Protein AF-A0A537XF09-F1 (afdb_monomer)

Secondary structure (DSSP, 8-state):
------HHHHHHHHHHHHHHHHHHHHHHHHHHHHHHHHHHTTTS-HHHHHHHHHHHHHHHHHHHHHHHHHHHHHHHTT--

Solvent-accessible surface area (backbone atoms only — not comparable to full-atom values): 4544 Å² total; per-residue (Å²): 134,82,81,76,65,52,76,72,54,51,54,52,50,54,51,51,55,50,53,55,55,63,44,49,57,34,50,51,48,34,52,51,44,52,50,48,46,70,76,42,45,89,77,46,51,73,68,56,51,49,53,43,51,50,54,33,51,52,26,53,48,51,49,51,52,55,54,50,50,56,52,51,52,57,57,62,70,74,77,118

Sequence (80 aa):
MTVSAGPGEQEASERLVTLVHDLRTPLAIVLGFAELLEKRGEELTPTQRQEYIERLAAAAAEIRDLLDAERAGRVSGRAG

Mean predicted aligned error: 6.62 Å

Radius of gyration: 18.5 Å; Cα contacts (8 Å, |Δi|>4): 32; chains: 1; bounding box: 51×26×47 Å

Nearest PDB structures (foldseek):
  5me8-assembly1_B  TM=8.286E-01  e=3.094E-01  Homo sapiens
  5mto-assembly1_A  TM=7.408E-01  e=3.292E-01  Homo sapiens
  4afl-assembly1_C  TM=8.690E-01  e=7.845E-01  Homo sapiens
  8cok-assembly1_A  TM=7.666E-01  e=6.930E-01  Homo sapiens

Foldseek 3Di:
DPPPDPPVVVVVVVLVVVLVVQLVVLVVLLVVLVVCCVVCVVVDDPVRNVVSVVSNVVSVVSNVVSVVVSVVVVVVVVPD

pLDDT: mean 87.75, std 15.74, range [37.94, 98.44]

Structure (mmCIF, N/CA/C/O backbone):
data_AF-A0A537XF09-F1
#
_entry.id   AF-A0A537XF09-F1
#
loop_
_atom_site.group_PDB
_atom_site.id
_atom_site.type_symbol
_atom_site.label_atom_id
_atom_site.label_alt_id
_atom_site.label_comp_id
_atom_site.label_asym_id
_atom_site.label_entity_id
_atom_site.label_seq_id
_atom_site.pdbx_PDB_ins_code
_atom_site.Car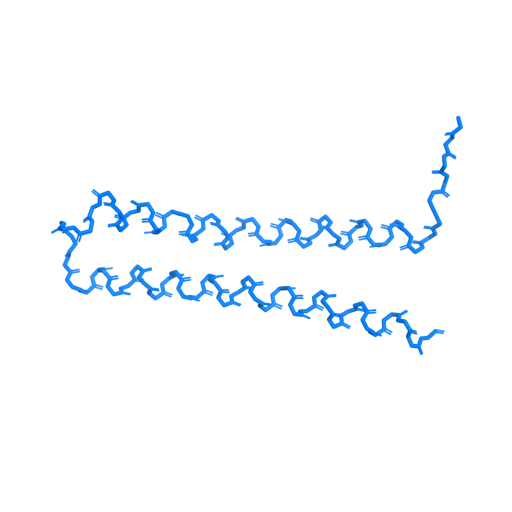tn_x
_atom_site.Cartn_y
_atom_site.Cartn_z
_atom_site.occupancy
_atom_site.B_iso_or_equiv
_atom_site.auth_seq_id
_atom_site.auth_comp_id
_atom_site.auth_asym_id
_atom_site.auth_atom_id
_atom_site.pdbx_PDB_model_num
ATOM 1 N N . MET A 1 1 ? 34.778 16.165 -15.786 1.00 37.94 1 MET A N 1
ATOM 2 C CA . MET A 1 1 ? 34.685 14.779 -16.282 1.00 37.94 1 MET A CA 1
ATOM 3 C C . MET A 1 1 ? 33.240 14.344 -16.107 1.00 37.94 1 MET A C 1
ATOM 5 O O . MET A 1 1 ? 32.869 13.878 -15.042 1.00 37.94 1 MET A O 1
ATOM 9 N N . THR A 1 2 ? 32.387 14.637 -17.086 1.00 44.56 2 THR A N 1
ATOM 10 C CA . THR A 1 2 ? 31.013 14.129 -17.105 1.00 44.56 2 THR A CA 1
ATOM 11 C C . THR A 1 2 ? 31.094 12.682 -17.566 1.00 44.56 2 THR A C 1
ATOM 13 O O . THR A 1 2 ? 31.372 12.414 -18.731 1.00 44.56 2 THR A O 1
ATOM 16 N N . VAL A 1 3 ? 30.939 11.741 -16.634 1.00 56.09 3 VAL A N 1
ATOM 17 C CA . VAL A 1 3 ? 30.657 10.350 -16.993 1.00 56.09 3 VAL A CA 1
ATOM 18 C C . VAL A 1 3 ? 29.314 10.382 -17.711 1.00 56.09 3 VAL A C 1
ATOM 20 O O . VAL A 1 3 ? 28.272 10.581 -17.094 1.00 56.09 3 VAL A O 1
ATOM 23 N N . SER A 1 4 ? 29.358 10.307 -19.040 1.00 52.19 4 SER A N 1
ATOM 24 C CA . SER A 1 4 ? 28.178 10.047 -19.851 1.00 52.19 4 SER A CA 1
ATOM 25 C C . SER A 1 4 ? 27.805 8.602 -19.556 1.00 52.19 4 SER A C 1
ATOM 27 O O . SER A 1 4 ? 28.424 7.678 -20.078 1.00 52.19 4 SER A O 1
ATOM 29 N N . ALA A 1 5 ? 26.878 8.431 -18.614 1.00 60.38 5 ALA A N 1
ATOM 30 C CA . ALA A 1 5 ? 26.254 7.152 -18.333 1.00 60.38 5 ALA A CA 1
ATOM 31 C C . ALA A 1 5 ? 25.755 6.577 -19.664 1.00 60.38 5 ALA A C 1
ATOM 33 O O . ALA A 1 5 ? 25.162 7.315 -20.456 1.00 60.38 5 ALA A O 1
ATOM 34 N N . GLY A 1 6 ? 26.046 5.310 -19.955 1.00 66.88 6 GLY A N 1
ATOM 35 C CA . GLY A 1 6 ? 25.613 4.696 -21.213 1.00 66.88 6 GLY A CA 1
ATOM 36 C C . GLY A 1 6 ? 24.083 4.758 -21.353 1.00 66.88 6 GLY A C 1
ATOM 37 O O . GLY A 1 6 ? 23.391 4.858 -20.339 1.00 66.88 6 GLY A O 1
ATOM 38 N N . PRO A 1 7 ? 23.519 4.673 -22.572 1.00 66.00 7 PRO A N 1
ATOM 39 C CA . PRO A 1 7 ? 22.069 4.777 -22.787 1.00 66.00 7 PRO A CA 1
ATOM 40 C C . PRO A 1 7 ? 21.246 3.846 -21.870 1.00 66.00 7 PRO A C 1
ATOM 42 O O . PRO A 1 7 ? 20.239 4.269 -21.314 1.00 66.00 7 PRO A O 1
ATOM 45 N N . GLY A 1 8 ? 21.735 2.633 -21.577 1.00 73.94 8 GLY A N 1
ATOM 46 C CA . GLY A 1 8 ? 21.061 1.708 -20.653 1.00 73.94 8 GLY A CA 1
ATOM 47 C C . GLY A 1 8 ? 21.091 2.102 -19.164 1.00 73.94 8 GLY A C 1
ATOM 48 O O . GLY A 1 8 ? 20.205 1.700 -18.411 1.00 73.94 8 GLY A O 1
ATOM 49 N N . GLU A 1 9 ? 22.076 2.887 -18.717 1.00 76.81 9 GLU A N 1
ATOM 50 C CA . GLU A 1 9 ? 22.144 3.396 -17.337 1.00 76.81 9 GLU A CA 1
ATOM 51 C C . GLU A 1 9 ? 21.165 4.559 -17.122 1.00 76.81 9 GLU A C 1
ATOM 53 O O . GLU A 1 9 ? 20.548 4.659 -16.060 1.00 76.81 9 GLU A O 1
ATOM 58 N N . GLN A 1 10 ? 20.980 5.404 -18.142 1.00 79.56 10 GLN A N 1
ATOM 59 C CA . GLN A 1 10 ? 20.024 6.516 -18.117 1.00 79.56 10 GLN A CA 1
ATOM 60 C C . GLN A 1 10 ? 18.585 5.993 -18.060 1.00 79.56 10 GLN A C 1
ATOM 62 O O . GLN A 1 10 ? 17.844 6.357 -17.149 1.00 79.56 10 GLN A O 1
ATOM 67 N N . GLU A 1 11 ? 18.232 5.036 -18.922 1.00 83.25 11 GLU A N 1
ATOM 68 C CA . GLU A 1 11 ? 16.912 4.395 -18.899 1.00 83.25 11 GLU A CA 1
ATOM 69 C C . GLU A 1 11 ? 16.631 3.670 -17.572 1.00 83.25 11 GLU A C 1
ATOM 71 O O . GLU A 1 11 ? 15.513 3.691 -17.061 1.00 83.25 11 GLU A O 1
ATOM 76 N N . ALA A 1 12 ? 17.638 3.012 -16.982 1.00 83.38 12 ALA A N 1
ATOM 77 C CA . ALA A 1 12 ? 17.483 2.369 -15.677 1.00 83.38 12 ALA A CA 1
ATOM 78 C C . ALA A 1 12 ? 17.227 3.384 -14.555 1.00 83.38 12 ALA A C 1
ATOM 80 O O . ALA A 1 12 ? 16.399 3.128 -13.680 1.00 83.38 12 ALA A O 1
ATOM 81 N N . SER A 1 13 ? 17.909 4.529 -14.595 1.00 87.62 13 SER A N 1
ATOM 82 C CA . SER A 1 13 ? 17.690 5.632 -13.660 1.00 87.62 13 SER A CA 1
ATOM 83 C C . SER A 1 13 ? 16.281 6.220 -13.800 1.00 87.62 13 SER A C 1
ATOM 85 O O . SER A 1 13 ? 15.583 6.385 -12.803 1.00 87.62 13 SER A O 1
ATOM 87 N N . GLU A 1 14 ? 15.814 6.460 -15.028 1.00 88.88 14 GLU A N 1
ATOM 88 C CA . GLU A 1 14 ? 14.470 6.991 -15.302 1.00 88.88 14 GLU A CA 1
ATOM 89 C C . GLU A 1 14 ? 13.353 6.048 -14.830 1.00 88.88 14 GLU A C 1
ATOM 91 O O . GLU A 1 14 ? 12.386 6.492 -14.201 1.00 88.88 14 GLU A O 1
ATOM 96 N N . ARG A 1 15 ? 13.509 4.735 -15.048 1.00 88.44 15 ARG A N 1
ATOM 97 C CA . ARG A 1 15 ? 12.577 3.727 -14.513 1.00 88.44 15 ARG A CA 1
ATOM 98 C C . ARG A 1 15 ? 12.551 3.724 -12.988 1.00 88.44 15 ARG A C 1
ATOM 100 O O . ARG A 1 15 ? 11.478 3.722 -12.397 1.00 88.44 15 ARG A O 1
ATOM 107 N N . LEU A 1 16 ? 13.716 3.801 -12.336 1.00 90.75 16 LEU A N 1
ATOM 108 C CA . LEU A 1 16 ? 13.788 3.890 -10.873 1.00 90.75 16 LEU A CA 1
ATOM 109 C C . LEU A 1 16 ? 13.106 5.151 -10.333 1.00 90.75 16 LEU A C 1
ATOM 111 O O . LEU A 1 16 ? 12.389 5.071 -9.338 1.00 90.75 16 LEU A O 1
ATOM 115 N N . VAL A 1 17 ? 13.300 6.3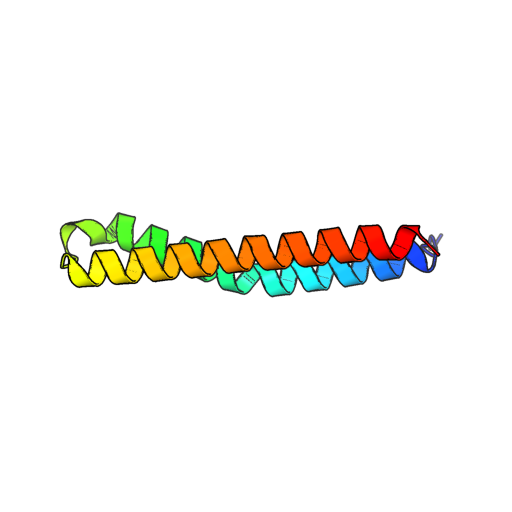03 -10.979 1.00 93.56 17 VAL A N 1
ATOM 116 C CA . VAL A 1 17 ? 12.626 7.554 -10.596 1.00 93.56 17 VAL A CA 1
ATOM 117 C C . VAL A 1 17 ? 11.109 7.405 -10.698 1.00 93.56 17 VAL A C 1
ATOM 119 O O . VAL A 1 17 ? 10.397 7.815 -9.779 1.00 93.56 17 VAL A O 1
ATOM 122 N N . THR A 1 18 ? 10.628 6.780 -11.773 1.00 92.56 18 THR A N 1
ATOM 123 C CA . THR A 1 18 ? 9.198 6.524 -11.995 1.00 92.56 18 THR A CA 1
ATOM 124 C C . THR A 1 18 ? 8.636 5.579 -10.932 1.00 92.56 18 THR A C 1
ATOM 126 O O . THR A 1 18 ? 7.686 5.936 -10.241 1.00 92.56 18 THR A O 1
ATOM 129 N N . LEU A 1 19 ? 9.295 4.443 -10.681 1.00 94.38 19 LEU A N 1
ATOM 130 C CA . LEU A 1 19 ? 8.893 3.502 -9.633 1.00 94.38 19 LEU A CA 1
ATOM 131 C C . LEU A 1 19 ? 8.818 4.171 -8.254 1.00 94.38 19 LEU A C 1
ATOM 133 O O . LEU A 1 19 ? 7.867 3.960 -7.508 1.00 94.38 19 LEU A O 1
ATOM 137 N N . VAL A 1 20 ? 9.813 4.985 -7.891 1.00 95.00 20 VAL A N 1
ATOM 138 C CA . VAL A 1 20 ? 9.820 5.696 -6.601 1.00 95.00 20 VAL A CA 1
ATOM 139 C C . VAL A 1 20 ? 8.666 6.693 -6.505 1.00 95.00 20 VAL A C 1
ATOM 141 O O . VAL A 1 20 ? 8.076 6.842 -5.432 1.00 95.00 20 VAL A O 1
ATOM 144 N N . HIS A 1 21 ? 8.350 7.390 -7.597 1.00 95.12 21 HIS A N 1
ATOM 145 C CA . HIS A 1 21 ? 7.201 8.285 -7.648 1.00 95.12 21 HIS A CA 1
ATOM 146 C C . HIS A 1 21 ? 5.896 7.515 -7.415 1.00 95.12 21 HIS A C 1
ATOM 148 O O . HIS A 1 21 ? 5.105 7.908 -6.556 1.00 95.12 21 HIS A O 1
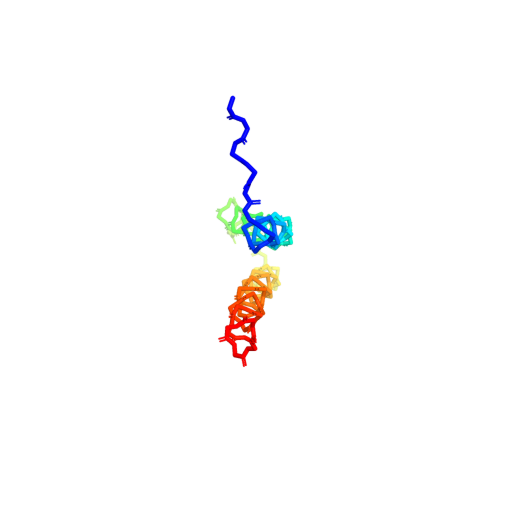ATOM 154 N N . ASP A 1 22 ? 5.721 6.395 -8.108 1.00 96.12 22 ASP A N 1
ATOM 155 C CA . ASP A 1 22 ? 4.487 5.613 -8.067 1.00 96.12 22 ASP A CA 1
ATOM 156 C C . ASP A 1 22 ? 4.307 4.897 -6.726 1.00 96.12 22 ASP A C 1
ATOM 158 O O . ASP A 1 22 ? 3.203 4.863 -6.194 1.00 96.12 22 ASP A O 1
ATOM 162 N N . LEU A 1 23 ? 5.396 4.439 -6.098 1.00 97.94 23 LEU A N 1
ATOM 163 C CA . LEU A 1 23 ? 5.375 3.858 -4.751 1.00 97.94 23 LEU A CA 1
ATOM 164 C C . LEU A 1 23 ? 5.019 4.869 -3.653 1.00 97.94 23 LEU A C 1
ATOM 166 O O . LEU A 1 23 ? 4.528 4.470 -2.595 1.00 97.94 23 LEU A O 1
ATOM 170 N N . ARG A 1 24 ? 5.261 6.171 -3.861 1.00 96.81 24 ARG A N 1
ATOM 171 C CA . ARG A 1 24 ? 5.033 7.199 -2.831 1.00 96.81 24 ARG A CA 1
ATOM 172 C C . ARG A 1 24 ? 3.577 7.231 -2.371 1.00 96.81 24 ARG A C 1
ATOM 174 O O . ARG A 1 24 ? 3.323 7.367 -1.175 1.00 96.81 24 ARG A O 1
ATOM 181 N N . THR A 1 25 ? 2.640 7.103 -3.305 1.00 95.69 25 THR A N 1
ATOM 182 C CA . THR A 1 25 ? 1.200 7.168 -3.031 1.00 95.69 25 THR A CA 1
ATOM 183 C C . THR A 1 25 ? 0.717 6.010 -2.150 1.00 95.69 25 THR A C 1
ATOM 185 O O . THR A 1 25 ? 0.227 6.286 -1.050 1.00 95.69 25 THR A O 1
ATOM 188 N N . PRO A 1 26 ? 0.878 4.729 -2.533 1.00 97.62 26 PRO A N 1
ATOM 189 C CA . PRO A 1 26 ? 0.412 3.624 -1.706 1.00 97.62 26 PRO A CA 1
ATOM 190 C C . PRO A 1 26 ? 1.192 3.513 -0.388 1.00 97.62 26 PRO A C 1
ATOM 192 O O . PRO A 1 26 ? 0.605 3.148 0.629 1.00 97.62 26 PRO A O 1
ATOM 195 N N . LEU A 1 27 ? 2.470 3.915 -0.335 1.00 98.31 27 LEU A N 1
ATOM 196 C CA . LEU A 1 27 ? 3.210 3.982 0.933 1.00 98.31 27 LEU A CA 1
ATOM 197 C C . LEU A 1 27 ? 2.627 5.020 1.900 1.00 98.31 27 LEU A C 1
ATOM 199 O O . LEU A 1 27 ? 2.508 4.738 3.092 1.00 98.31 27 LEU A O 1
ATOM 203 N N . ALA A 1 28 ? 2.231 6.195 1.404 1.00 97.94 28 ALA A N 1
ATOM 204 C CA . ALA A 1 28 ? 1.569 7.205 2.227 1.00 97.94 28 ALA A CA 1
ATOM 205 C C . ALA A 1 28 ? 0.218 6.705 2.765 1.00 97.94 28 ALA A C 1
ATOM 207 O O . ALA A 1 28 ? -0.118 6.972 3.919 1.00 97.94 28 ALA A O 1
ATOM 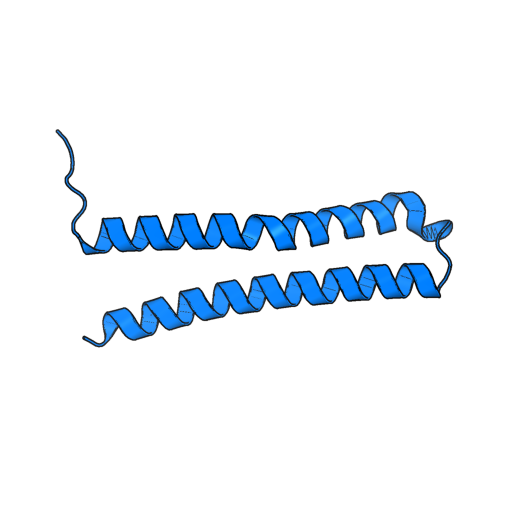208 N N . ILE A 1 29 ? -0.528 5.938 1.961 1.00 98.06 29 ILE A N 1
ATOM 209 C CA . ILE A 1 29 ? -1.779 5.295 2.386 1.00 98.06 29 ILE A CA 1
ATOM 210 C C . ILE A 1 29 ? -1.501 4.279 3.499 1.00 98.06 29 ILE A C 1
ATOM 212 O O . ILE A 1 29 ? -2.137 4.349 4.551 1.00 98.06 29 ILE A O 1
ATOM 216 N N . VAL A 1 30 ? -0.536 3.372 3.304 1.00 98.38 30 VAL A N 1
ATOM 217 C CA . VAL A 1 30 ? -0.176 2.368 4.316 1.00 98.38 30 VAL A CA 1
ATOM 218 C C . VAL A 1 30 ? 0.219 3.038 5.629 1.00 98.38 30 VAL A C 1
ATOM 220 O O . VAL A 1 30 ? -0.328 2.705 6.677 1.00 98.38 30 VAL A O 1
ATOM 223 N N . LEU A 1 31 ? 1.119 4.020 5.581 1.00 98.19 31 LEU A N 1
ATOM 224 C CA . LEU A 1 31 ? 1.564 4.714 6.785 1.00 98.19 31 LEU A CA 1
ATOM 225 C C . LEU A 1 31 ? 0.406 5.450 7.474 1.00 98.19 31 LEU A C 1
ATOM 227 O O . LEU A 1 31 ? 0.210 5.293 8.675 1.00 98.19 31 LEU A O 1
ATOM 231 N N . GLY A 1 32 ? -0.409 6.188 6.716 1.00 97.81 32 GLY A N 1
ATOM 232 C CA . GLY A 1 32 ? -1.529 6.951 7.266 1.00 97.81 32 GLY A CA 1
ATOM 233 C C . GLY A 1 32 ? -2.573 6.075 7.961 1.00 97.81 32 GLY A C 1
ATOM 234 O O . GLY A 1 32 ? -2.984 6.377 9.080 1.00 97.81 32 GLY A O 1
ATOM 235 N N . PHE A 1 33 ? -2.985 4.964 7.343 1.00 97.88 33 PHE A N 1
ATOM 236 C CA . PHE A 1 33 ? -3.956 4.056 7.962 1.00 97.88 33 PHE A CA 1
ATOM 237 C C . PHE A 1 33 ? -3.363 3.255 9.124 1.00 97.88 33 PHE A C 1
ATOM 239 O O . PHE A 1 33 ? -4.071 3.020 10.104 1.00 97.88 33 PHE A O 1
ATOM 246 N N . ALA A 1 34 ? -2.080 2.883 9.062 1.00 97.81 34 ALA A N 1
ATOM 247 C CA . ALA A 1 34 ? -1.393 2.262 10.192 1.00 97.81 34 ALA A CA 1
ATOM 248 C C . ALA A 1 34 ? -1.351 3.207 11.404 1.00 97.81 34 ALA A C 1
ATOM 250 O O . ALA A 1 34 ? -1.732 2.804 12.501 1.00 97.81 34 ALA A O 1
ATOM 251 N N . GLU A 1 35 ? -0.999 4.480 11.200 1.00 97.94 35 GLU A N 1
ATOM 252 C CA . GLU A 1 35 ? -1.014 5.492 12.260 1.00 97.94 35 GLU A CA 1
ATOM 253 C C . GLU A 1 35 ? -2.421 5.744 12.819 1.00 97.94 35 GLU A C 1
ATOM 255 O O . GLU A 1 35 ? -2.580 5.940 14.024 1.00 97.94 35 GLU A O 1
ATOM 260 N N . LEU A 1 36 ? -3.457 5.753 11.972 1.00 96.50 36 LEU A N 1
ATOM 261 C CA . LEU A 1 36 ? -4.841 5.909 12.430 1.00 96.50 36 LEU A CA 1
ATOM 262 C C . LEU A 1 36 ? -5.292 4.726 13.295 1.00 96.50 36 LEU A C 1
ATOM 264 O O . LEU A 1 36 ? -5.952 4.939 14.312 1.00 96.50 36 LEU A O 1
ATOM 268 N N . LEU A 1 37 ? -4.930 3.498 12.914 1.00 96.88 37 LEU A N 1
ATOM 269 C CA . LEU A 1 37 ? -5.226 2.299 13.699 1.00 96.88 37 LEU A CA 1
ATOM 270 C C . LEU A 1 37 ? -4.450 2.269 15.016 1.00 96.88 37 LEU A C 1
ATOM 272 O O . LEU A 1 37 ? -5.011 1.868 16.028 1.00 96.88 37 LEU A O 1
ATOM 276 N N . GLU A 1 38 ? -3.194 2.710 15.022 1.00 97.00 38 GLU A N 1
ATOM 277 C CA . GLU A 1 38 ? -2.386 2.796 16.239 1.00 97.00 38 GLU A CA 1
ATOM 278 C C . GLU A 1 38 ? -2.942 3.851 17.205 1.00 97.00 38 GLU A C 1
ATOM 280 O O . GLU A 1 38 ? -3.159 3.568 18.380 1.00 97.00 38 GLU A O 1
ATOM 285 N N . LYS A 1 39 ? -3.214 5.066 16.710 1.00 96.75 39 LYS A N 1
ATOM 286 C CA . LYS A 1 39 ? -3.596 6.213 17.551 1.00 96.75 39 LYS A CA 1
ATOM 287 C C . LYS A 1 39 ? -5.052 6.183 18.002 1.00 96.75 39 LYS A C 1
ATOM 289 O O . LYS A 1 39 ? -5.364 6.759 19.037 1.00 96.75 39 LYS A O 1
ATOM 294 N N . ARG A 1 40 ? -5.952 5.604 17.201 1.00 94.62 40 ARG A N 1
ATOM 295 C CA . ARG A 1 40 ? -7.408 5.655 17.435 1.00 94.62 40 ARG A CA 1
ATOM 296 C C . ARG A 1 40 ? -8.081 4.290 17.395 1.00 94.62 40 ARG A C 1
ATOM 298 O O . ARG A 1 40 ? -9.302 4.231 17.417 1.00 94.62 40 ARG A O 1
ATOM 305 N N . GLY A 1 41 ? -7.326 3.194 17.330 1.00 91.19 41 GLY A N 1
ATOM 306 C CA . GLY A 1 41 ? -7.876 1.853 17.113 1.00 91.19 41 GLY A CA 1
ATOM 307 C C . GLY A 1 41 ? -8.960 1.439 18.107 1.00 91.19 41 GLY A C 1
ATOM 308 O O . GLY A 1 41 ? -9.918 0.786 17.706 1.00 91.19 41 GLY A O 1
ATOM 309 N N . GLU A 1 42 ? -8.840 1.853 19.370 1.00 93.81 42 GLU A N 1
ATOM 310 C CA . GLU A 1 42 ? -9.826 1.569 20.424 1.00 93.81 42 GLU A CA 1
ATOM 311 C C . GLU A 1 42 ? -11.113 2.403 20.296 1.00 93.81 42 GLU A C 1
ATOM 313 O O . GLU A 1 42 ? -12.164 1.998 20.786 1.00 93.81 42 GLU A O 1
ATOM 318 N N . GLU A 1 43 ? -11.050 3.544 19.606 1.00 96.31 43 GLU A N 1
ATOM 319 C CA . GLU A 1 43 ? -12.188 4.436 19.348 1.00 96.31 43 GLU A CA 1
ATOM 320 C C . GLU A 1 43 ? -12.951 4.053 18.068 1.00 96.31 43 GLU A C 1
ATOM 322 O O . GLU A 1 43 ? -14.054 4.548 17.822 1.00 96.31 43 GLU A O 1
ATOM 327 N N . LEU A 1 44 ? -12.373 3.187 17.227 1.00 95.88 44 LEU A N 1
ATOM 328 C CA . LEU A 1 44 ? -12.988 2.758 15.976 1.00 95.88 44 LEU A CA 1
ATOM 329 C C . LEU A 1 44 ? -14.047 1.687 16.224 1.00 95.88 44 LEU A C 1
ATOM 331 O O . LEU A 1 44 ? -13.829 0.692 16.915 1.00 95.88 44 LEU A O 1
ATOM 335 N N . THR A 1 45 ? -15.180 1.828 15.542 1.00 97.56 45 THR A N 1
ATOM 336 C CA . THR A 1 45 ? -16.127 0.717 15.425 1.00 97.56 45 THR A CA 1
ATOM 337 C C . THR A 1 45 ? -15.489 -0.459 14.671 1.00 97.56 45 THR A C 1
ATOM 339 O O . THR A 1 45 ? -14.600 -0.251 13.835 1.00 97.56 45 THR A O 1
ATOM 342 N N . PRO A 1 46 ? -15.970 -1.700 14.876 1.00 97.06 46 PRO A N 1
ATOM 343 C CA . PRO A 1 46 ? -15.475 -2.860 14.135 1.00 97.06 46 PRO A CA 1
ATOM 344 C C . PRO A 1 46 ? -15.507 -2.669 12.611 1.00 97.06 46 PRO A C 1
ATOM 346 O O . PRO A 1 46 ? -14.563 -3.054 11.926 1.00 97.06 46 PRO A O 1
ATOM 349 N N . THR A 1 47 ? -16.549 -2.019 12.082 1.00 97.69 47 THR A N 1
ATOM 350 C CA . THR A 1 47 ? -16.684 -1.725 10.648 1.00 97.69 47 THR A CA 1
ATOM 351 C C . THR A 1 47 ? -15.620 -0.746 10.154 1.00 97.69 47 THR A C 1
ATOM 353 O O . THR A 1 47 ? -14.982 -1.013 9.142 1.00 97.69 47 THR A O 1
ATOM 356 N N . GLN A 1 48 ? -15.371 0.353 10.874 1.00 96.69 48 GLN A N 1
ATOM 357 C CA . GLN A 1 48 ? -14.327 1.319 10.498 1.00 96.69 48 GLN A CA 1
ATOM 358 C C . GLN A 1 48 ? -12.932 0.696 10.567 1.00 96.69 48 GLN A C 1
ATOM 360 O O . GLN A 1 48 ? -12.107 0.901 9.680 1.00 96.69 48 GLN A O 1
ATOM 365 N N . ARG A 1 49 ? -12.675 -0.107 11.607 1.00 96.88 49 ARG A N 1
ATOM 366 C CA . ARG A 1 49 ? -11.416 -0.843 11.744 1.00 96.88 49 ARG A CA 1
ATOM 367 C C . ARG A 1 49 ? -11.196 -1.780 10.556 1.00 96.88 49 ARG A C 1
ATOM 369 O O . ARG A 1 49 ? -10.087 -1.840 10.032 1.00 96.88 49 ARG A O 1
ATOM 376 N N . GLN A 1 50 ? -12.242 -2.486 10.130 1.00 97.62 50 GLN A N 1
ATOM 377 C CA . GLN A 1 50 ? -12.193 -3.371 8.970 1.00 97.62 50 GLN A CA 1
ATOM 378 C C . GLN A 1 50 ? -11.935 -2.594 7.670 1.00 97.62 50 GL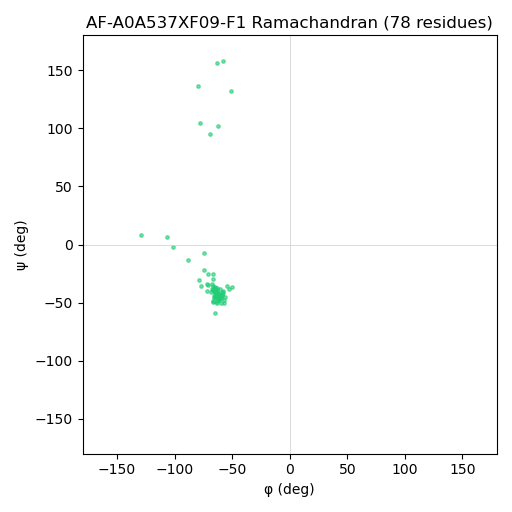N A C 1
ATOM 380 O O . GLN A 1 50 ? -11.043 -2.974 6.917 1.00 97.62 50 GLN A O 1
ATOM 385 N N . GLU A 1 51 ? -12.618 -1.466 7.448 1.00 97.56 51 GLU A N 1
ATOM 386 C CA . GLU A 1 51 ? -12.387 -0.606 6.277 1.00 97.56 51 GLU A CA 1
ATOM 387 C C . GLU A 1 51 ? -10.926 -0.126 6.203 1.00 97.56 51 GLU A C 1
ATOM 389 O O . GLU A 1 51 ? -10.303 -0.133 5.142 1.00 97.56 51 GLU A O 1
ATOM 394 N N . TYR A 1 52 ? -10.337 0.262 7.337 1.00 97.50 52 TYR A N 1
ATOM 395 C CA . TYR A 1 52 ? -8.947 0.729 7.377 1.00 97.50 52 TYR A CA 1
ATOM 396 C C . TYR A 1 52 ? -7.962 -0.399 7.053 1.00 97.50 52 TYR A C 1
ATOM 398 O O . TYR A 1 52 ? -6.988 -0.183 6.331 1.00 97.50 52 TYR A O 1
ATOM 406 N N . ILE A 1 53 ? -8.233 -1.613 7.543 1.00 97.69 53 ILE A N 1
ATOM 407 C CA . ILE A 1 53 ? -7.444 -2.811 7.225 1.00 97.69 53 ILE A CA 1
ATOM 408 C C . ILE A 1 53 ? -7.551 -3.159 5.735 1.00 97.69 53 ILE A C 1
ATOM 410 O O . ILE A 1 53 ? -6.547 -3.509 5.118 1.00 97.69 53 ILE A O 1
ATOM 414 N N . GLU A 1 54 ? -8.731 -3.026 5.131 1.00 98.19 54 GLU A N 1
ATOM 415 C CA . GLU A 1 54 ? -8.921 -3.256 3.695 1.00 98.19 54 GLU A CA 1
ATOM 416 C C . GLU A 1 54 ? -8.140 -2.249 2.848 1.00 98.19 54 GLU A C 1
ATOM 418 O O . GLU A 1 54 ? -7.481 -2.634 1.881 1.00 98.19 54 GLU A O 1
ATOM 423 N N . ARG A 1 55 ? -8.130 -0.973 3.247 1.00 98.06 55 ARG A N 1
ATOM 424 C CA . ARG A 1 5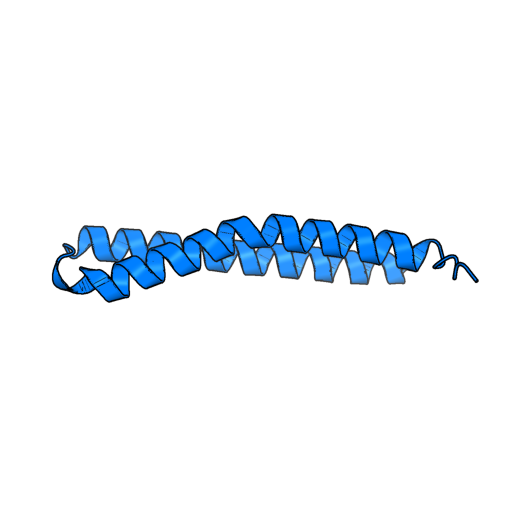5 ? -7.353 0.078 2.566 1.00 98.06 55 ARG A CA 1
ATOM 425 C C . ARG A 1 55 ? -5.847 -0.158 2.683 1.00 98.06 55 ARG A C 1
ATOM 427 O O . ARG A 1 55 ? -5.130 0.019 1.700 1.00 98.06 55 ARG A O 1
ATOM 434 N N . LEU A 1 56 ? -5.379 -0.630 3.839 1.00 98.06 56 LEU A N 1
ATOM 435 C CA . LEU A 1 56 ? -4.002 -1.094 4.036 1.00 98.06 56 LEU A CA 1
ATOM 436 C C . LEU A 1 56 ? -3.643 -2.252 3.103 1.00 98.06 56 LEU A C 1
ATOM 438 O O . LEU A 1 56 ? -2.612 -2.208 2.434 1.00 98.06 56 LEU A O 1
ATOM 442 N N . ALA A 1 57 ? -4.490 -3.281 3.054 1.00 98.25 57 ALA A N 1
ATOM 443 C CA . ALA A 1 57 ? -4.255 -4.461 2.233 1.00 98.25 57 ALA A CA 1
ATOM 444 C C . ALA A 1 57 ? -4.230 -4.120 0.735 1.00 98.25 57 ALA A C 1
ATOM 446 O O . ALA A 1 57 ? -3.358 -4.606 0.016 1.00 98.25 57 ALA A O 1
ATOM 447 N N . ALA A 1 58 ? -5.139 -3.254 0.279 1.00 98.44 58 ALA A N 1
ATOM 448 C CA . ALA A 1 58 ? -5.180 -2.787 -1.103 1.00 98.44 58 ALA A CA 1
ATOM 449 C C . ALA A 1 58 ? -3.904 -2.020 -1.487 1.00 98.44 58 ALA A C 1
ATOM 451 O O . ALA A 1 58 ? -3.281 -2.340 -2.496 1.00 98.44 58 ALA A O 1
ATOM 452 N N . ALA A 1 59 ? -3.460 -1.078 -0.650 1.00 98.31 59 ALA A N 1
ATOM 453 C CA . ALA A 1 59 ? -2.237 -0.317 -0.907 1.00 98.31 59 ALA A CA 1
ATOM 454 C C . ALA A 1 59 ? -0.974 -1.199 -0.867 1.00 98.31 59 ALA A C 1
ATOM 456 O O . ALA A 1 59 ? -0.064 -1.038 -1.679 1.00 98.31 59 ALA A O 1
ATOM 457 N N . ALA A 1 60 ? -0.917 -2.179 0.039 1.00 98.38 60 ALA A N 1
ATOM 458 C CA . ALA A 1 60 ? 0.173 -3.153 0.072 1.00 98.38 60 ALA A CA 1
ATOM 459 C C . ALA A 1 60 ? 0.198 -4.050 -1.181 1.00 98.38 60 ALA A C 1
ATOM 461 O O . ALA A 1 60 ? 1.276 -4.373 -1.685 1.00 98.38 60 ALA A O 1
ATOM 462 N N . ALA A 1 61 ? -0.971 -4.440 -1.699 1.00 98.38 61 ALA A N 1
ATOM 463 C CA . ALA A 1 61 ? -1.074 -5.176 -2.955 1.00 98.38 61 ALA A CA 1
ATOM 464 C C . ALA A 1 61 ? -0.596 -4.331 -4.145 1.00 98.38 61 ALA A C 1
ATOM 466 O O . ALA A 1 61 ? 0.188 -4.824 -4.948 1.00 98.38 61 ALA A O 1
ATOM 467 N N . GLU A 1 62 ? -0.976 -3.053 -4.205 1.00 97.88 62 GLU A N 1
ATOM 468 C CA . GLU A 1 62 ? -0.514 -2.119 -5.238 1.00 97.88 62 GLU A CA 1
ATOM 469 C C . GLU A 1 62 ? 1.016 -1.971 -5.239 1.00 97.88 62 GLU A C 1
ATOM 471 O O . GLU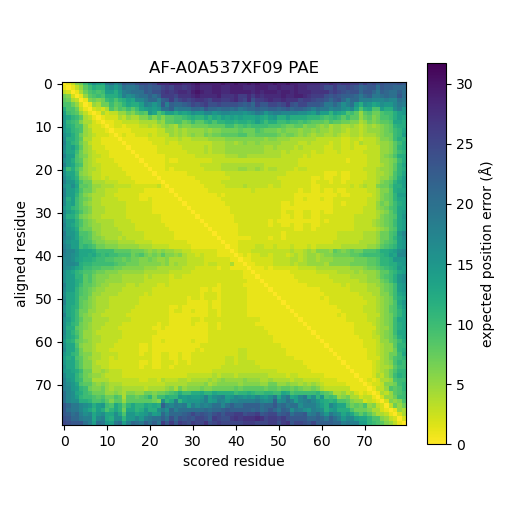 A 1 62 ? 1.648 -2.057 -6.290 1.00 97.88 62 GLU A O 1
ATOM 476 N N . ILE A 1 63 ? 1.639 -1.844 -4.060 1.00 98.12 63 ILE A N 1
ATOM 477 C CA . ILE A 1 63 ? 3.106 -1.818 -3.927 1.00 98.12 63 ILE A CA 1
ATOM 478 C C . ILE A 1 63 ? 3.736 -3.078 -4.522 1.00 98.12 63 ILE A C 1
ATOM 480 O O . ILE A 1 63 ? 4.710 -2.986 -5.270 1.00 98.12 63 ILE A O 1
ATOM 484 N N . ARG A 1 64 ? 3.204 -4.260 -4.190 1.00 97.94 64 ARG A N 1
ATOM 485 C CA . ARG A 1 64 ? 3.708 -5.528 -4.734 1.00 97.94 64 ARG A CA 1
ATOM 486 C C . ARG A 1 64 ? 3.598 -5.543 -6.259 1.00 97.94 64 ARG A C 1
ATOM 488 O O . ARG A 1 64 ? 4.572 -5.885 -6.921 1.00 97.94 64 ARG A O 1
ATOM 495 N N . ASP A 1 65 ? 2.455 -5.136 -6.798 1.00 96.81 65 ASP A N 1
ATOM 496 C CA . ASP A 1 65 ? 2.195 -5.183 -8.235 1.00 96.81 65 ASP A CA 1
ATOM 497 C C . ASP A 1 65 ? 3.122 -4.219 -9.011 1.00 96.81 65 ASP A C 1
ATOM 499 O O . ASP A 1 65 ? 3.659 -4.594 -10.056 1.00 96.81 65 ASP A O 1
ATOM 503 N N . LEU A 1 66 ? 3.415 -3.030 -8.463 1.00 95.88 66 LEU A N 1
ATOM 504 C CA . LEU A 1 66 ? 4.413 -2.096 -9.014 1.00 95.88 66 LEU A CA 1
ATOM 505 C C . LEU A 1 66 ? 5.829 -2.700 -9.030 1.00 95.88 66 LEU A C 1
ATOM 507 O O . LEU A 1 66 ? 6.553 -2.596 -10.024 1.00 95.88 66 LEU A O 1
ATOM 511 N N . LEU A 1 67 ? 6.232 -3.366 -7.943 1.00 95.12 67 LEU A N 1
ATOM 512 C CA . LEU A 1 67 ? 7.545 -4.015 -7.844 1.00 95.12 67 LEU A CA 1
ATOM 513 C C . LEU A 1 67 ? 7.682 -5.201 -8.809 1.00 95.12 67 LEU A C 1
ATOM 515 O O . LEU A 1 67 ? 8.746 -5.395 -9.410 1.00 95.12 67 LEU A O 1
ATOM 519 N N . ASP A 1 68 ? 6.616 -5.984 -8.969 1.00 94.56 68 ASP A N 1
ATOM 520 C CA . ASP A 1 68 ? 6.575 -7.119 -9.887 1.00 94.56 68 ASP A CA 1
ATOM 521 C C . ASP A 1 68 ? 6.614 -6.658 -11.351 1.00 94.56 68 ASP A C 1
ATOM 523 O O . ASP A 1 68 ? 7.366 -7.232 -12.147 1.00 94.56 68 ASP A O 1
ATOM 527 N N . ALA A 1 69 ? 5.902 -5.580 -11.698 1.00 90.94 69 ALA A N 1
ATOM 528 C CA . ALA A 1 69 ? 5.947 -4.973 -13.028 1.00 90.94 69 ALA A CA 1
ATOM 529 C C . ALA A 1 69 ? 7.367 -4.506 -13.399 1.00 90.94 69 ALA A C 1
ATOM 531 O O . ALA A 1 69 ? 7.882 -4.847 -14.468 1.00 90.94 69 ALA A O 1
ATOM 532 N N . GLU A 1 70 ? 8.057 -3.820 -12.485 1.00 91.06 70 GLU A N 1
ATOM 533 C CA . GLU A 1 70 ? 9.447 -3.388 -12.686 1.00 91.06 70 GLU A CA 1
ATOM 534 C C . GLU A 1 70 ? 10.428 -4.561 -12.799 1.00 91.06 70 GLU A C 1
ATOM 536 O O . GLU A 1 70 ? 11.393 -4.538 -13.573 1.00 91.06 70 GLU A O 1
ATOM 541 N N . ARG A 1 71 ? 10.204 -5.638 -12.040 1.00 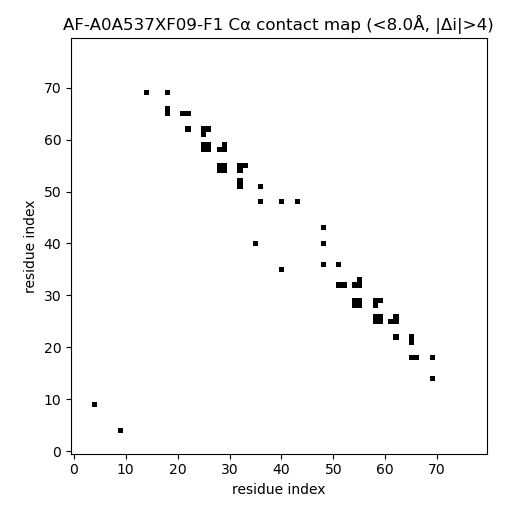87.31 71 ARG A N 1
ATOM 542 C CA . ARG A 1 71 ? 11.009 -6.857 -12.166 1.00 87.31 71 ARG A CA 1
ATOM 543 C C . ARG A 1 71 ? 10.796 -7.528 -13.524 1.00 87.31 71 ARG A C 1
ATOM 545 O O . ARG A 1 71 ? 11.782 -7.925 -14.145 1.00 87.31 71 ARG A O 1
ATOM 552 N N . ALA A 1 72 ? 9.552 -7.634 -13.988 1.00 86.56 72 ALA A N 1
ATOM 553 C CA . ALA A 1 72 ? 9.219 -8.210 -15.288 1.00 86.56 72 ALA A CA 1
ATOM 554 C C . ALA A 1 72 ? 9.815 -7.390 -16.446 1.00 86.56 72 ALA A C 1
ATOM 556 O O . ALA A 1 72 ? 10.433 -7.964 -17.348 1.00 86.56 72 ALA A O 1
ATOM 557 N N . GLY A 1 73 ? 9.738 -6.055 -16.373 1.00 80.94 73 GLY A N 1
ATOM 558 C CA . GLY A 1 73 ? 10.356 -5.152 -17.349 1.00 80.94 73 GLY A CA 1
ATOM 559 C C . GLY A 1 73 ? 11.871 -5.355 -17.477 1.00 80.94 73 GLY A C 1
ATOM 560 O O . GLY A 1 73 ? 12.407 -5.409 -18.585 1.00 80.94 73 GLY A O 1
ATOM 561 N N . ARG A 1 74 ? 12.570 -5.587 -16.357 1.00 75.06 74 ARG A N 1
ATOM 562 C CA . ARG A 1 74 ? 14.015 -5.892 -16.358 1.00 75.06 74 ARG A CA 1
ATOM 563 C C . ARG A 1 74 ? 14.367 -7.238 -16.995 1.00 75.06 74 ARG A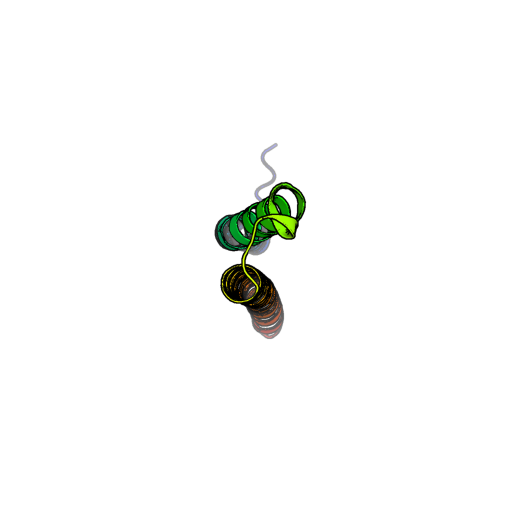 C 1
ATOM 565 O O . ARG A 1 74 ? 15.435 -7.351 -17.594 1.00 75.06 74 ARG A O 1
ATOM 572 N N . VAL A 1 75 ? 13.515 -8.256 -16.856 1.00 69.56 75 VAL A N 1
ATOM 573 C CA . VAL A 1 75 ? 13.741 -9.577 -17.474 1.00 69.56 75 VAL A CA 1
ATOM 574 C C . VAL A 1 75 ? 13.547 -9.500 -18.988 1.00 69.56 75 VAL A C 1
ATOM 576 O O . VAL A 1 75 ? 14.353 -10.059 -19.729 1.00 69.56 75 VAL A O 1
ATOM 579 N N . SER A 1 76 ? 12.544 -8.748 -19.452 1.00 61.56 76 SER A N 1
ATOM 580 C CA . SER A 1 76 ? 12.280 -8.572 -20.885 1.00 61.56 76 SER A CA 1
ATOM 581 C C . SER A 1 76 ? 13.389 -7.796 -21.606 1.00 61.56 76 SER A C 1
ATOM 583 O O . SER A 1 76 ? 13.715 -8.125 -22.741 1.00 61.56 76 SER A O 1
ATOM 585 N N . GLY A 1 77 ? 14.007 -6.805 -20.953 1.00 58.66 77 GLY A N 1
ATOM 586 C CA . GLY A 1 77 ? 15.091 -6.005 -21.542 1.00 58.66 77 GLY A CA 1
ATOM 587 C C . GLY A 1 77 ? 16.450 -6.713 -21.655 1.00 58.66 77 GLY A C 1
ATOM 588 O O . GLY A 1 77 ? 17.368 -6.157 -22.242 1.00 58.66 77 GLY A O 1
ATOM 589 N N . ARG A 1 78 ? 16.612 -7.920 -21.092 1.00 53.12 78 ARG A N 1
ATOM 590 C CA . ARG A 1 78 ? 17.878 -8.685 -21.117 1.00 53.12 78 ARG A CA 1
ATOM 591 C C . ARG A 1 78 ? 17.890 -9.804 -22.171 1.00 53.12 78 ARG A C 1
ATOM 593 O O . ARG A 1 78 ? 18.883 -10.516 -22.278 1.00 53.12 78 ARG A O 1
ATOM 600 N N . ALA A 1 79 ? 16.782 -9.979 -22.897 1.00 51.72 79 ALA A N 1
ATOM 601 C CA . ALA A 1 79 ? 16.572 -11.033 -23.892 1.00 51.72 79 ALA A CA 1
ATOM 602 C C . ALA A 1 79 ? 16.621 -10.541 -25.357 1.00 51.72 79 ALA A C 1
ATOM 604 O O . ALA A 1 79 ? 16.333 -11.327 -26.258 1.00 51.72 79 ALA A O 1
ATOM 605 N N . GLY A 1 80 ? 16.976 -9.274 -25.595 1.00 41.88 80 GLY A N 1
ATOM 606 C CA . GLY A 1 80 ? 17.226 -8.688 -26.920 1.00 41.88 80 GLY A CA 1
ATOM 607 C C . GLY A 1 80 ? 18.635 -8.127 -27.006 1.00 41.88 80 GLY A C 1
ATOM 608 O O . GLY A 1 80 ? 19.169 -8.102 -28.134 1.00 41.88 80 GLY A O 1
#